Protein AF-A0A2T6ZTP1-F1 (afdb_monomer_lite)

Radius of gyration: 16.62 Å; chains: 1; bounding box: 36×30×42 Å

Sequence (113 aa):
KGSEGVQLVNGFVGMLDALNDLLNIYSVVFVEELLEGEEGTVTLVPDGQGNFMALPIVQRFDQVSGVMPWSGHVPVTKTSRVLSAREEDSWYRAARIECQKAAELFKLTSVTR

Structure (mmCIF, N/CA/C/O backbone):
data_AF-A0A2T6ZTP1-F1
#
_entry.id   AF-A0A2T6ZTP1-F1
#
loop_
_atom_site.group_PDB
_atom_site.id
_atom_site.type_symbol
_atom_site.label_atom_id
_atom_site.label_alt_id
_atom_site.label_comp_id
_atom_site.label_asym_id
_atom_site.label_entity_id
_atom_site.label_seq_id
_atom_site.pdbx_PDB_ins_code
_atom_site.Cartn_x
_atom_site.Cartn_y
_atom_site.Cartn_z
_atom_site.occupancy
_atom_site.B_iso_or_equiv
_atom_site.auth_seq_id
_atom_site.auth_comp_id
_atom_site.auth_asym_id
_atom_site.auth_atom_id
_atom_site.pdbx_PDB_model_num
ATOM 1 N N . LYS A 1 1 ? -5.626 -7.578 7.708 1.00 60.62 1 LYS A N 1
ATOM 2 C CA . LYS A 1 1 ? -4.510 -7.343 6.727 1.00 60.62 1 LYS A CA 1
ATOM 3 C C . LYS A 1 1 ? -5.015 -6.413 5.625 1.00 60.62 1 LYS A C 1
ATOM 5 O O . LYS A 1 1 ? -6.081 -6.683 5.084 1.00 60.62 1 LYS A O 1
ATOM 10 N N . GLY A 1 2 ? -4.266 -5.369 5.262 1.00 73.25 2 GLY A N 1
ATOM 11 C CA . GLY A 1 2 ? -4.787 -4.250 4.456 1.00 73.25 2 GLY A CA 1
ATOM 12 C C . GLY A 1 2 ? -5.432 -3.189 5.356 1.00 73.25 2 GLY A C 1
ATOM 13 O O . GLY A 1 2 ? -5.156 -3.194 6.549 1.00 73.25 2 GLY A O 1
ATOM 14 N N . SER A 1 3 ? -6.319 -2.342 4.827 1.00 75.12 3 SER A N 1
ATOM 15 C CA . SER A 1 3 ? -7.012 -1.267 5.571 1.00 75.12 3 SER A CA 1
ATOM 16 C C . SER A 1 3 ? -8.099 -1.737 6.558 1.00 75.12 3 SER A C 1
ATOM 18 O O . SER A 1 3 ? -8.974 -0.978 6.961 1.00 75.12 3 SER A O 1
ATOM 20 N N . GLU A 1 4 ? -8.065 -3.004 6.960 1.00 81.69 4 GLU A N 1
ATOM 21 C CA . GLU A 1 4 ? -8.968 -3.550 7.971 1.00 81.69 4 GLU A CA 1
ATOM 22 C C . GLU A 1 4 ? -8.616 -2.972 9.347 1.00 81.69 4 GLU A C 1
ATOM 24 O O . GLU A 1 4 ? -7.477 -3.100 9.791 1.00 81.69 4 GLU A O 1
ATOM 29 N N . GLY A 1 5 ? -9.583 -2.326 10.006 1.00 84.44 5 GLY A N 1
ATOM 30 C CA . GLY A 1 5 ? -9.356 -1.629 11.277 1.00 84.44 5 GLY A CA 1
ATOM 31 C C . GLY A 1 5 ? -8.627 -0.286 11.146 1.00 84.44 5 GLY A C 1
ATOM 32 O O . GLY A 1 5 ? -8.271 0.301 12.163 1.00 84.44 5 GLY A O 1
ATOM 33 N N . VAL A 1 6 ? -8.410 0.209 9.922 1.00 89.44 6 VAL A N 1
ATOM 34 C CA . VAL A 1 6 ? -7.839 1.540 9.674 1.00 89.44 6 VAL A CA 1
ATOM 35 C C . VAL A 1 6 ? -8.964 2.562 9.589 1.00 89.44 6 VAL A C 1
ATOM 37 O O . VAL A 1 6 ? -9.964 2.338 8.907 1.00 89.44 6 VAL A O 1
ATOM 40 N N . GLN A 1 7 ? -8.792 3.693 10.265 1.00 90.12 7 GLN A N 1
ATOM 41 C CA . GLN A 1 7 ? -9.765 4.777 10.280 1.00 90.12 7 GLN A CA 1
ATOM 42 C C . GLN A 1 7 ? -9.074 6.137 10.310 1.00 90.12 7 GLN A C 1
ATOM 44 O O . GLN A 1 7 ? -8.093 6.324 11.028 1.00 90.12 7 GLN A O 1
ATOM 49 N N . LEU A 1 8 ? -9.624 7.089 9.557 1.00 91.56 8 LEU A N 1
ATOM 50 C CA . LEU A 1 8 ? -9.282 8.497 9.696 1.00 91.56 8 LEU A CA 1
ATOM 51 C C . LEU A 1 8 ? -10.067 9.078 10.876 1.00 91.56 8 LEU A C 1
ATOM 53 O O . LEU A 1 8 ? -11.298 9.047 10.887 1.00 91.56 8 LEU A O 1
ATOM 57 N N . VAL A 1 9 ? -9.352 9.620 11.859 1.00 93.00 9 VAL A N 1
ATOM 58 C CA . VAL A 1 9 ? -9.935 10.230 13.058 1.00 93.00 9 VAL A CA 1
ATOM 59 C C . VAL A 1 9 ? -9.715 11.735 13.047 1.00 93.00 9 VAL A C 1
ATOM 61 O O . VAL A 1 9 ? -8.617 12.215 12.778 1.00 93.00 9 VAL A O 1
ATOM 64 N N . ASN A 1 10 ? -10.769 12.490 13.353 1.00 90.75 10 ASN A N 1
ATOM 65 C CA . ASN A 1 10 ? -10.711 13.946 13.399 1.00 90.75 10 ASN A CA 1
ATOM 66 C C . ASN A 1 10 ? -10.714 14.430 14.848 1.00 90.75 10 ASN A C 1
ATOM 68 O O . ASN A 1 10 ? -11.696 14.268 15.574 1.00 90.75 10 ASN A O 1
ATOM 72 N N . GLY A 1 11 ? -9.620 15.077 15.242 1.00 93.56 11 GLY A N 1
ATOM 73 C CA . GLY A 1 11 ? -9.474 15.687 16.558 1.00 93.56 11 GLY A CA 1
ATOM 74 C C . GLY A 1 11 ? -9.175 14.698 17.688 1.00 93.56 11 GLY A C 1
ATOM 75 O O . GLY A 1 11 ? -9.297 13.481 17.568 1.00 93.56 11 GLY A O 1
ATOM 76 N N . PHE A 1 12 ? -8.768 15.261 18.824 1.00 93.56 12 PHE A N 1
ATOM 77 C CA . PHE A 1 12 ? -8.253 14.498 19.961 1.00 93.56 12 PHE A CA 1
ATOM 78 C C . PHE A 1 12 ? -9.299 13.580 20.608 1.00 93.56 12 PHE A C 1
ATOM 80 O O . PHE A 1 12 ? -8.991 12.441 20.939 1.00 93.56 12 PHE A O 1
ATOM 87 N N . VAL A 1 13 ? -10.543 14.050 20.758 1.00 95.12 13 VAL A N 1
ATOM 88 C CA . VAL A 1 13 ? -11.620 13.257 21.378 1.00 95.12 13 VAL A CA 1
ATOM 89 C C . VAL A 1 13 ? -11.954 12.033 20.524 1.00 95.12 13 VAL A C 1
ATOM 91 O O . VAL A 1 13 ? -11.936 10.921 21.036 1.00 95.12 13 VAL A O 1
ATOM 94 N N . GLY A 1 14 ? -12.146 12.218 19.212 1.00 94.56 14 GLY A N 1
ATOM 95 C CA . GLY A 1 14 ? -12.425 11.106 18.300 1.00 94.56 14 GLY A CA 1
ATOM 96 C C . GLY A 1 14 ? -11.284 10.087 18.239 1.00 94.56 14 GLY A C 1
ATOM 97 O O . GLY A 1 14 ? -11.534 8.893 18.114 1.00 94.56 14 GLY A O 1
ATOM 98 N N . MET A 1 15 ? -10.034 10.537 18.393 1.00 94.69 15 MET A N 1
ATOM 99 C CA . MET A 1 15 ? -8.885 9.640 18.517 1.00 94.69 15 MET A CA 1
ATOM 100 C C . MET A 1 15 ? -8.946 8.786 19.795 1.00 94.69 15 MET A C 1
ATOM 102 O O . MET A 1 15 ? -8.634 7.602 19.732 1.00 94.69 15 MET A O 1
ATOM 106 N N . LEU A 1 16 ? -9.345 9.345 20.945 1.00 95.19 16 LEU A N 1
ATOM 107 C CA . LEU A 1 16 ? -9.466 8.574 22.191 1.00 95.19 16 LEU A CA 1
ATOM 108 C C . LEU A 1 16 ? -10.549 7.495 22.096 1.00 95.19 16 LEU A C 1
ATOM 110 O O . LEU A 1 16 ? -10.297 6.356 22.489 1.00 95.19 16 LEU A O 1
ATOM 114 N N . ASP A 1 17 ? -11.709 7.837 21.533 1.00 94.94 17 ASP A N 1
ATOM 115 C CA . ASP A 1 17 ? -12.804 6.885 21.318 1.00 94.94 17 ASP A CA 1
ATOM 116 C C . ASP A 1 17 ? -12.351 5.745 20.388 1.00 94.94 17 ASP A C 1
ATOM 118 O O . ASP A 1 17 ? -12.461 4.564 20.722 1.00 94.94 17 ASP A O 1
ATOM 122 N N . ALA A 1 18 ? -11.718 6.101 19.265 1.00 94.31 18 ALA A N 1
ATOM 123 C CA . ALA A 1 18 ? -11.146 5.161 18.307 1.00 94.31 18 ALA A CA 1
ATOM 124 C C . ALA A 1 18 ? -10.097 4.222 18.921 1.00 94.31 18 ALA A C 1
ATOM 126 O O . ALA A 1 18 ? -10.085 3.025 18.628 1.00 94.31 18 ALA A O 1
ATOM 127 N N . LEU A 1 19 ? -9.202 4.751 19.761 1.00 94.94 19 LEU A N 1
ATOM 128 C CA . LEU A 1 19 ? -8.182 3.957 20.441 1.00 94.94 19 LEU A CA 1
ATOM 129 C C . LEU A 1 19 ? -8.803 2.981 21.438 1.00 94.94 19 LEU A C 1
ATOM 131 O O . LEU A 1 19 ? -8.362 1.836 21.501 1.00 94.94 19 LEU A O 1
ATOM 135 N N . ASN A 1 20 ? -9.823 3.407 22.186 1.00 94.69 20 ASN A N 1
ATOM 136 C CA . ASN A 1 20 ? -10.526 2.536 23.122 1.00 94.69 20 ASN A CA 1
ATOM 137 C C . ASN A 1 20 ? -11.164 1.342 22.396 1.00 94.69 20 ASN A C 1
ATOM 139 O O . ASN A 1 20 ? -11.007 0.202 22.830 1.00 94.69 20 ASN A O 1
ATOM 143 N N . ASP A 1 21 ? -11.806 1.584 21.254 1.00 93.94 21 ASP A N 1
ATOM 144 C CA . ASP A 1 21 ? -12.420 0.526 20.451 1.00 93.94 21 ASP A CA 1
ATOM 145 C C . ASP A 1 21 ? -11.376 -0.409 19.825 1.00 93.94 21 A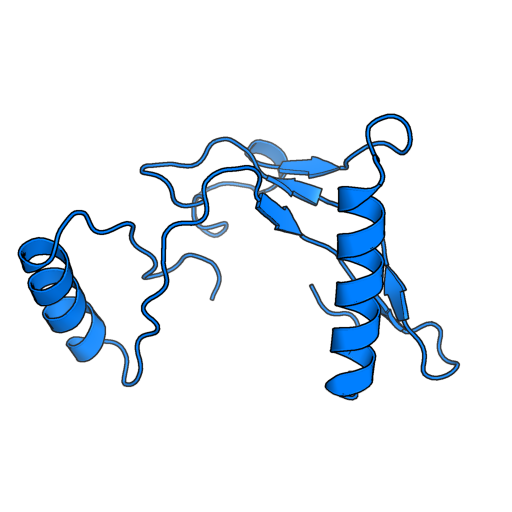SP A C 1
ATOM 147 O O . ASP A 1 21 ? -11.500 -1.634 19.912 1.00 93.94 21 ASP A O 1
ATOM 151 N N . LEU A 1 22 ? -10.314 0.145 19.228 1.00 94.00 22 LEU A N 1
ATOM 152 C CA . LEU A 1 22 ? -9.277 -0.647 18.565 1.00 94.00 22 LEU A CA 1
ATOM 153 C C . LEU A 1 22 ? -8.452 -1.477 19.550 1.00 94.00 22 LEU A C 1
ATOM 155 O O . LEU A 1 22 ? -8.134 -2.622 19.238 1.00 94.00 22 LEU A O 1
ATOM 159 N N . LEU A 1 23 ? -8.129 -0.951 20.734 1.00 94.62 23 LEU A N 1
ATOM 160 C CA . LEU A 1 23 ? -7.326 -1.669 21.732 1.00 94.62 23 LEU A CA 1
ATOM 161 C C . LEU A 1 23 ? -8.082 -2.826 22.403 1.00 94.62 23 LEU A C 1
ATOM 163 O O . LEU A 1 23 ? -7.452 -3.721 22.964 1.00 94.62 23 LEU A O 1
ATOM 167 N N . ASN A 1 24 ? -9.414 -2.866 22.292 1.00 94.50 24 ASN A N 1
ATOM 168 C CA . ASN A 1 24 ? -10.197 -4.045 22.676 1.00 94.50 24 ASN A CA 1
ATOM 169 C C . ASN A 1 24 ? -9.997 -5.227 21.710 1.00 94.50 24 ASN A C 1
ATOM 171 O O . ASN A 1 24 ? -10.268 -6.371 22.074 1.00 94.50 24 ASN A O 1
ATOM 175 N N . ILE A 1 25 ? -9.545 -4.960 20.481 1.00 93.25 25 ILE A N 1
ATOM 176 C CA . ILE A 1 25 ? -9.385 -5.953 19.409 1.00 93.25 25 ILE A CA 1
ATOM 177 C C . ILE A 1 25 ? -7.901 -6.243 19.149 1.00 93.25 25 ILE A C 1
ATOM 179 O O . ILE A 1 25 ? -7.513 -7.393 18.935 1.00 93.25 25 ILE A O 1
ATOM 183 N N . TYR A 1 26 ? -7.065 -5.206 19.171 1.00 92.44 26 TYR A N 1
ATOM 184 C CA . TYR A 1 26 ? -5.652 -5.250 18.814 1.00 92.44 26 TYR A CA 1
ATOM 185 C C . TYR A 1 26 ? -4.776 -4.889 20.012 1.00 92.44 26 TYR A C 1
ATOM 187 O O . TYR A 1 26 ? -5.036 -3.931 20.728 1.00 92.44 26 TYR A O 1
ATOM 195 N N . SER A 1 27 ? -3.672 -5.610 20.204 1.00 93.25 27 SER A N 1
ATOM 196 C CA . SER A 1 27 ? -2.736 -5.344 21.305 1.00 93.25 27 SER A CA 1
ATOM 197 C C . SER A 1 27 ? -1.839 -4.123 21.079 1.00 93.25 27 SER A C 1
ATOM 199 O O . SER A 1 27 ? -1.223 -3.627 22.018 1.00 93.25 27 SER A O 1
ATOM 201 N N . VAL A 1 28 ? -1.697 -3.687 19.827 1.00 93.38 28 VAL A N 1
ATOM 202 C CA . VAL A 1 28 ? -0.860 -2.557 19.416 1.00 93.38 28 VAL A CA 1
ATOM 203 C C . VAL A 1 28 ? -1.598 -1.802 18.320 1.00 93.38 28 VAL A C 1
ATOM 205 O O . VAL A 1 28 ? -2.095 -2.417 17.377 1.00 93.38 28 VAL A O 1
ATOM 208 N N . VAL A 1 29 ? -1.635 -0.477 18.436 1.00 93.38 29 VAL A N 1
ATOM 209 C CA . VAL A 1 29 ? -2.211 0.433 17.441 1.00 93.38 29 VAL A CA 1
ATOM 210 C C . VAL A 1 29 ? -1.151 1.465 17.068 1.00 93.38 29 VAL A C 1
ATOM 212 O O . VAL A 1 29 ? -0.462 1.989 17.943 1.00 93.38 29 VAL A O 1
ATOM 215 N N . PHE A 1 30 ? -1.019 1.743 15.772 1.00 93.75 30 PHE A N 1
ATOM 216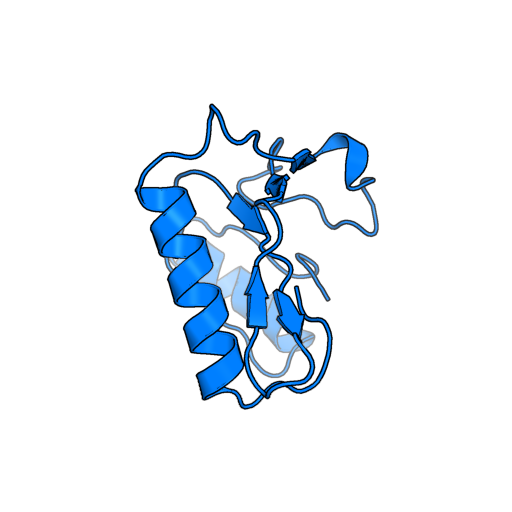 C CA . PHE A 1 30 ? -0.199 2.837 15.258 1.00 93.75 30 PHE A CA 1
ATOM 217 C C . PHE A 1 30 ? -1.085 4.055 15.004 1.00 93.75 30 PHE A C 1
ATOM 219 O O . PHE A 1 30 ? -2.177 3.920 14.456 1.00 93.75 30 PHE A O 1
ATOM 226 N N . VAL A 1 31 ? -0.607 5.229 15.411 1.00 93.75 31 VAL A N 1
ATOM 227 C CA . VAL A 1 31 ? -1.237 6.520 15.122 1.00 93.75 31 VAL A CA 1
ATOM 228 C C . VAL A 1 31 ? -0.231 7.341 14.335 1.00 93.75 31 VAL A C 1
ATOM 230 O O . VAL A 1 31 ? 0.911 7.497 14.768 1.00 93.75 31 VAL A O 1
ATOM 233 N N . GLU A 1 32 ? -0.658 7.851 13.190 1.00 92.94 32 GLU A N 1
ATOM 234 C CA . GLU A 1 32 ? 0.158 8.655 12.289 1.00 92.94 32 GLU A CA 1
ATOM 235 C C . GLU A 1 32 ? -0.614 9.891 11.825 1.00 92.94 32 GLU A C 1
ATOM 237 O O . GLU A 1 32 ? -1.844 9.946 11.907 1.00 92.94 32 GLU A O 1
ATOM 242 N N . GLU A 1 33 ? 0.123 10.908 11.385 1.00 92.19 33 GLU A N 1
ATOM 243 C CA . GLU A 1 33 ? -0.467 12.079 10.745 1.00 92.19 33 GLU A CA 1
ATOM 244 C C . GLU A 1 33 ? -1.077 11.681 9.395 1.00 92.19 33 GLU A C 1
ATOM 246 O O . GLU A 1 33 ? -0.505 10.872 8.662 1.00 92.19 33 GLU A O 1
ATOM 251 N N . LEU A 1 34 ? -2.233 12.261 9.053 1.00 90.00 34 LEU A N 1
ATOM 252 C CA . LEU A 1 34 ? -2.826 12.064 7.735 1.00 90.00 34 LEU A CA 1
ATOM 253 C C . LEU A 1 34 ? -1.910 12.678 6.671 1.00 90.00 34 LEU A C 1
ATOM 255 O O . LEU A 1 34 ? -1.735 13.893 6.617 1.00 90.00 34 LEU A O 1
ATOM 259 N N . LEU A 1 35 ? -1.384 11.835 5.788 1.00 88.62 35 LEU A N 1
ATOM 260 C CA . LEU A 1 35 ? -0.672 12.281 4.598 1.00 88.62 35 LEU A CA 1
ATOM 261 C C . LEU A 1 35 ? -1.673 12.480 3.460 1.00 88.62 35 LEU A C 1
ATOM 263 O O . LEU A 1 35 ? -2.178 11.519 2.880 1.00 88.62 35 LEU A O 1
ATOM 267 N N . GLU A 1 36 ? -1.967 13.740 3.147 1.00 84.25 36 GLU A N 1
ATOM 268 C CA . GLU A 1 36 ? -2.757 14.081 1.967 1.00 84.25 36 GLU A CA 1
ATOM 269 C C . GLU A 1 36 ? -1.971 13.776 0.686 1.00 84.25 36 GLU A C 1
ATOM 271 O O . GLU A 1 36 ? -0.761 13.999 0.607 1.00 84.25 36 GLU A O 1
ATOM 276 N N . GLY A 1 37 ? -2.666 13.296 -0.345 1.00 86.62 37 GLY A N 1
ATOM 277 C 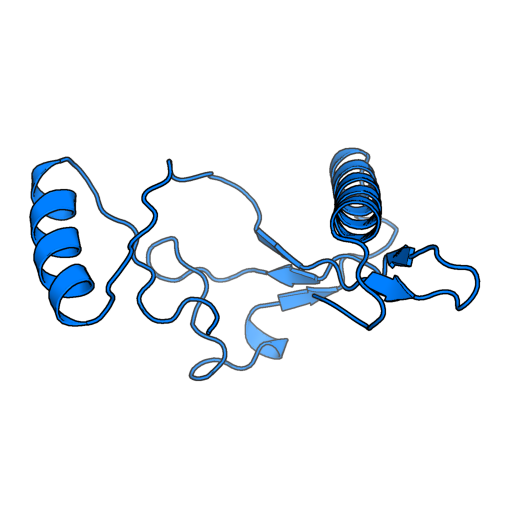CA . GLY A 1 37 ? -2.078 13.063 -1.658 1.00 86.62 37 GLY A CA 1
ATOM 278 C C . GLY A 1 37 ? -2.475 11.722 -2.251 1.00 86.62 37 GLY A C 1
ATOM 279 O O . GLY A 1 37 ? -3.603 11.255 -2.096 1.00 86.62 37 GLY A O 1
ATOM 280 N N . GLU A 1 38 ? -1.542 11.132 -2.988 1.00 88.00 38 GLU A N 1
ATOM 281 C CA . GLU A 1 38 ? -1.772 9.897 -3.721 1.00 88.00 38 GLU A CA 1
ATOM 282 C C . GLU A 1 38 ? -1.240 8.684 -2.966 1.00 88.00 38 GLU A C 1
ATOM 284 O O . GLU A 1 38 ? -0.138 8.698 -2.421 1.00 88.00 38 GLU A O 1
ATOM 289 N N . GLU A 1 39 ? -2.000 7.593 -3.010 1.00 90.19 39 GLU A N 1
ATOM 290 C CA . GLU A 1 39 ? -1.561 6.305 -2.489 1.00 90.19 39 GLU A CA 1
ATOM 291 C C . GLU A 1 39 ? -1.157 5.388 -3.647 1.00 90.19 39 GLU A C 1
ATOM 293 O O . GLU A 1 39 ? -1.870 5.260 -4.647 1.00 90.19 39 GLU A O 1
ATOM 298 N N . GLY A 1 40 ? -0.021 4.709 -3.508 1.00 91.31 40 GLY A N 1
ATOM 299 C CA . GLY A 1 40 ? 0.472 3.764 -4.502 1.00 91.31 40 GLY A CA 1
ATOM 300 C C . GLY A 1 40 ? 1.116 2.539 -3.868 1.00 91.31 40 GLY A C 1
ATOM 301 O O . GLY A 1 40 ? 1.635 2.591 -2.758 1.00 91.31 40 GLY A O 1
ATOM 302 N N . THR A 1 41 ? 1.097 1.421 -4.589 1.00 93.62 41 THR A N 1
ATOM 303 C CA . THR A 1 41 ? 1.774 0.180 -4.193 1.00 93.62 41 THR A CA 1
ATOM 304 C C . THR A 1 41 ? 2.894 -0.140 -5.179 1.00 93.62 41 THR A C 1
ATOM 306 O O . THR A 1 41 ? 2.676 -0.147 -6.393 1.00 93.62 41 THR A O 1
ATOM 309 N N . VAL A 1 42 ? 4.084 -0.449 -4.659 1.00 95.25 42 VAL A N 1
ATOM 310 C CA . VAL A 1 42 ? 5.232 -0.933 -5.438 1.00 95.25 42 VAL A CA 1
ATOM 311 C C . VAL A 1 42 ? 5.412 -2.417 -5.152 1.00 95.25 42 VAL A C 1
ATOM 313 O O . VAL A 1 42 ? 5.652 -2.809 -4.017 1.00 95.25 42 VAL A O 1
ATOM 316 N N . THR A 1 43 ? 5.333 -3.257 -6.183 1.00 95.75 43 THR A N 1
ATOM 317 C CA . THR A 1 43 ? 5.709 -4.672 -6.044 1.00 95.75 43 THR A CA 1
ATOM 318 C C . THR A 1 43 ? 7.199 -4.831 -6.305 1.00 95.75 43 THR A C 1
ATOM 320 O O . THR A 1 43 ? 7.700 -4.378 -7.335 1.00 95.75 43 THR A O 1
ATOM 323 N N . LEU A 1 44 ? 7.894 -5.499 -5.391 1.00 95.88 44 LEU A N 1
ATOM 324 C CA . LEU A 1 44 ? 9.318 -5.793 -5.486 1.00 95.88 44 LEU A CA 1
ATOM 325 C C . LEU A 1 44 ? 9.518 -7.283 -5.746 1.00 95.88 44 LEU A C 1
ATOM 327 O O . LEU A 1 44 ? 8.970 -8.132 -5.041 1.00 95.88 44 LEU A O 1
ATOM 331 N N . VAL A 1 45 ? 10.322 -7.596 -6.757 1.00 94.31 45 VAL A N 1
ATOM 332 C CA . VAL A 1 45 ? 10.629 -8.966 -7.173 1.00 94.31 45 VAL A CA 1
ATOM 333 C C . VAL A 1 45 ? 12.130 -9.203 -7.006 1.00 94.31 45 VAL A C 1
ATOM 335 O O . VAL A 1 45 ? 12.906 -8.417 -7.551 1.00 94.31 45 VAL A O 1
ATOM 338 N N . PRO A 1 46 ? 12.564 -10.251 -6.282 1.00 91.94 46 PRO A N 1
ATOM 339 C CA . PRO A 1 46 ? 13.976 -10.611 -6.223 1.00 91.94 46 PRO A CA 1
ATOM 340 C C . PRO A 1 46 ? 14.522 -10.908 -7.624 1.00 91.94 46 PRO A C 1
ATOM 342 O O . PRO A 1 46 ? 13.882 -11.623 -8.396 1.00 91.94 46 PRO A O 1
ATOM 345 N N . ASP A 1 47 ? 15.712 -10.406 -7.943 1.00 88.69 47 ASP A N 1
ATOM 346 C CA . ASP A 1 47 ? 16.384 -10.693 -9.221 1.00 88.69 47 ASP A CA 1
ATOM 347 C C . ASP A 1 47 ? 17.129 -12.045 -9.224 1.00 88.69 47 ASP A C 1
ATOM 349 O O . ASP A 1 47 ? 17.525 -12.559 -10.270 1.00 88.69 47 ASP A O 1
ATOM 353 N N . GLY A 1 48 ? 17.277 -12.663 -8.047 1.00 80.25 48 GLY A N 1
ATOM 354 C CA . GLY A 1 48 ? 18.039 -13.898 -7.846 1.00 80.25 48 GLY A CA 1
ATOM 355 C C . GLY A 1 48 ? 19.545 -13.678 -7.652 1.00 80.25 48 GLY A C 1
ATOM 356 O O . GLY A 1 48 ? 20.275 -14.647 -7.468 1.00 80.25 48 GLY A O 1
ATOM 357 N N . GLN A 1 49 ? 20.013 -12.428 -7.664 1.00 82.31 49 GLN A N 1
ATOM 358 C CA . GLN A 1 49 ? 21.385 -12.009 -7.353 1.00 82.31 49 GLN A CA 1
ATOM 359 C C . GLN A 1 49 ? 21.482 -11.306 -5.990 1.00 82.31 49 GLN A C 1
ATOM 361 O O . GLN A 1 49 ? 22.553 -10.838 -5.609 1.00 82.31 49 GLN A O 1
ATOM 366 N N . GLY A 1 50 ? 20.381 -11.274 -5.237 1.00 75.62 50 GLY A N 1
ATOM 367 C CA . GLY A 1 50 ? 20.306 -10.639 -3.924 1.00 75.62 50 GLY A CA 1
ATOM 368 C C . GLY A 1 50 ? 19.846 -9.183 -3.967 1.00 75.62 50 GLY A C 1
ATOM 369 O O . GLY A 1 50 ? 19.832 -8.554 -2.914 1.00 75.62 50 GLY A O 1
ATOM 370 N N . ASN A 1 51 ? 19.434 -8.674 -5.135 1.00 85.94 51 ASN A N 1
ATOM 371 C CA . ASN A 1 51 ? 18.802 -7.362 -5.255 1.00 85.94 51 ASN A CA 1
ATOM 372 C C . ASN A 1 51 ? 17.311 -7.503 -5.591 1.00 85.94 51 ASN A C 1
ATOM 374 O O . ASN A 1 51 ? 16.769 -8.600 -5.778 1.00 85.94 51 ASN A O 1
ATOM 378 N N . PHE A 1 52 ? 16.639 -6.357 -5.677 1.00 92.69 52 PHE A N 1
ATOM 379 C CA . PHE A 1 52 ? 15.220 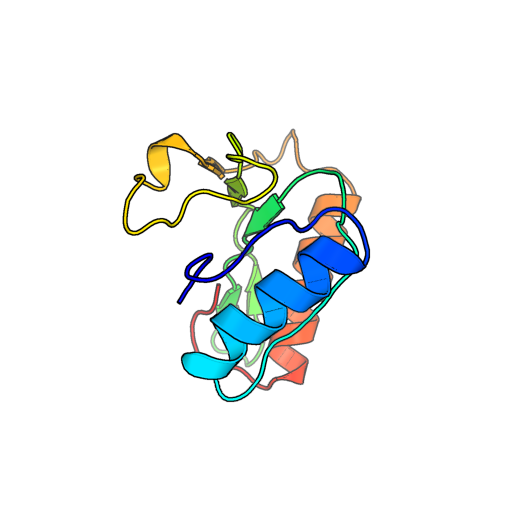-6.268 -5.995 1.00 92.69 52 PHE A CA 1
ATOM 380 C C . PHE A 1 52 ? 14.968 -5.438 -7.245 1.00 92.69 52 PHE A C 1
ATOM 382 O O . PHE A 1 52 ? 15.503 -4.346 -7.410 1.00 92.69 52 PHE A O 1
ATOM 389 N N . MET A 1 53 ? 14.056 -5.908 -8.091 1.00 92.69 53 MET A N 1
ATOM 390 C CA . MET A 1 53 ? 13.465 -5.133 -9.176 1.00 92.69 53 MET A CA 1
ATOM 391 C C . MET A 1 53 ? 12.110 -4.588 -8.733 1.00 92.69 53 MET A C 1
ATOM 393 O O . MET A 1 53 ? 11.226 -5.352 -8.344 1.00 92.69 53 MET A O 1
ATOM 397 N N . ALA A 1 54 ? 11.920 -3.273 -8.826 1.00 93.75 54 ALA A N 1
ATOM 398 C CA . ALA A 1 54 ? 10.604 -2.670 -8.658 1.00 93.75 54 ALA A CA 1
ATOM 399 C C . ALA A 1 54 ? 9.772 -2.807 -9.936 1.00 93.75 54 ALA A C 1
ATOM 401 O O . ALA A 1 54 ? 10.217 -2.407 -11.012 1.00 93.75 54 ALA A O 1
ATOM 402 N N . LEU A 1 55 ? 8.544 -3.305 -9.821 1.00 94.00 55 LEU A N 1
ATOM 403 C CA . LEU A 1 55 ? 7.537 -3.212 -10.878 1.00 94.00 55 LEU A CA 1
ATOM 404 C C . LEU A 1 55 ? 6.952 -1.785 -10.939 1.00 94.00 55 LEU A C 1
ATOM 406 O O . LEU A 1 55 ? 7.177 -0.995 -10.015 1.00 94.00 55 LEU A O 1
ATOM 410 N N . PRO A 1 56 ? 6.228 -1.423 -12.017 1.00 93.94 56 PRO A N 1
ATOM 411 C CA . PRO A 1 56 ? 5.533 -0.140 -12.090 1.00 93.94 56 PRO A CA 1
ATOM 412 C C . PRO A 1 56 ? 4.591 0.077 -10.899 1.00 93.94 56 PRO A C 1
ATOM 414 O O . PRO A 1 56 ? 3.992 -0.876 -10.395 1.00 93.94 56 PRO A O 1
ATOM 417 N N . ILE A 1 57 ? 4.448 1.334 -10.470 1.00 95.56 57 ILE A N 1
ATOM 418 C CA . ILE A 1 57 ? 3.547 1.699 -9.372 1.00 95.56 57 ILE A CA 1
ATOM 419 C C . ILE A 1 57 ? 2.107 1.377 -9.761 1.00 95.56 57 ILE A C 1
ATOM 421 O O . ILE A 1 57 ? 1.644 1.719 -10.849 1.00 95.56 57 ILE A O 1
ATOM 425 N N . VAL A 1 58 ? 1.382 0.758 -8.837 1.00 94.44 58 VAL A N 1
ATOM 426 C CA . VAL A 1 58 ? -0.073 0.658 -8.895 1.00 94.44 58 VAL A CA 1
ATOM 427 C C . VAL A 1 58 ? -0.642 1.819 -8.091 1.00 94.44 58 VAL A C 1
ATOM 429 O O . VAL A 1 58 ? -0.627 1.781 -6.863 1.00 94.44 58 VAL A O 1
ATOM 432 N N . GLN A 1 59 ? -1.108 2.860 -8.781 1.00 93.56 59 GLN A N 1
ATOM 433 C CA . GLN A 1 59 ? -1.771 4.006 -8.162 1.00 93.56 59 GLN A CA 1
ATOM 434 C C . GLN A 1 59 ? -3.173 3.588 -7.718 1.00 93.56 59 GLN A C 1
ATOM 436 O O . GLN A 1 59 ? -3.913 2.951 -8.478 1.00 93.56 59 GLN A O 1
ATOM 441 N N . ARG A 1 60 ? -3.543 3.954 -6.495 1.00 90.31 60 ARG A N 1
ATOM 442 C CA . ARG A 1 60 ? -4.850 3.685 -5.903 1.00 90.31 60 ARG A CA 1
ATOM 443 C C . ARG A 1 60 ? -5.683 4.969 -5.894 1.00 90.31 60 ARG A C 1
ATOM 445 O O . ARG A 1 60 ? -5.156 6.056 -5.686 1.00 90.31 60 ARG A O 1
ATOM 452 N N . PHE A 1 61 ? -6.981 4.839 -6.139 1.00 89.62 61 PHE A N 1
ATOM 453 C CA . PHE A 1 61 ? -7.940 5.945 -6.206 1.00 89.62 61 PHE A CA 1
ATOM 454 C C . PHE A 1 61 ? -9.276 5.536 -5.565 1.00 89.62 61 PHE A C 1
ATOM 456 O O . PHE A 1 61 ? -9.451 4.377 -5.189 1.00 89.62 61 PHE A O 1
ATOM 463 N N . ASP A 1 62 ? -10.203 6.490 -5.435 1.00 85.94 62 ASP A N 1
ATOM 464 C CA . ASP A 1 62 ? -11.512 6.320 -4.784 1.00 85.94 62 ASP A CA 1
ATOM 465 C C . ASP A 1 62 ? -11.422 5.912 -3.300 1.00 85.94 62 ASP A C 1
ATOM 467 O O . ASP A 1 62 ? -12.018 4.927 -2.855 1.00 85.94 62 ASP A O 1
ATOM 471 N N . GLN A 1 63 ? -10.679 6.696 -2.509 1.00 83.19 63 GLN A N 1
ATOM 472 C CA . GLN A 1 63 ? -10.704 6.583 -1.047 1.00 83.19 63 GLN A CA 1
ATOM 473 C C . GLN A 1 63 ? -12.113 6.846 -0.504 1.00 83.19 63 GLN A C 1
ATOM 475 O O . GLN A 1 63 ? -12.814 7.753 -0.954 1.00 83.19 63 GLN A O 1
ATOM 480 N N . VAL A 1 64 ? -12.508 6.091 0.520 1.00 82.06 64 VAL A N 1
ATOM 481 C CA . VAL A 1 64 ? -13.762 6.294 1.249 1.00 82.06 64 VAL A CA 1
ATOM 482 C C . VAL A 1 64 ? -13.409 6.804 2.637 1.00 82.06 64 VAL A C 1
ATOM 484 O O . VAL A 1 64 ? -12.692 6.142 3.384 1.00 82.06 64 VAL A O 1
ATOM 487 N N . SER A 1 65 ? -13.887 8.005 2.971 1.00 84.00 65 SER A N 1
ATOM 488 C CA . SER A 1 65 ? -13.572 8.679 4.239 1.00 84.00 65 SER A CA 1
ATOM 489 C C . SER A 1 65 ? -12.062 8.840 4.491 1.00 84.00 65 SER A C 1
ATOM 491 O O . SER A 1 65 ? -11.601 8.684 5.616 1.00 84.00 65 SER A O 1
ATOM 493 N N . GLY A 1 66 ? -11.287 9.118 3.435 1.00 82.88 66 GLY A N 1
ATOM 494 C CA . GLY A 1 66 ? -9.832 9.310 3.516 1.00 82.88 66 GLY A CA 1
ATOM 495 C C . GLY A 1 66 ? -9.015 8.024 3.676 1.00 82.88 66 GLY A C 1
ATOM 496 O O . GLY A 1 66 ? -7.806 8.092 3.860 1.00 82.88 66 GLY A O 1
ATOM 497 N N . VAL A 1 67 ? -9.649 6.849 3.601 1.00 84.94 67 VAL A N 1
ATOM 498 C CA . VAL A 1 67 ? -8.976 5.547 3.688 1.00 84.94 67 VAL A CA 1
ATOM 499 C C . VAL A 1 67 ? -9.280 4.733 2.438 1.00 84.94 67 VAL A C 1
ATOM 501 O O . VAL A 1 67 ? -10.406 4.725 1.932 1.00 84.94 67 VAL A O 1
ATOM 504 N N . MET A 1 68 ? -8.288 4.009 1.921 1.00 84.81 68 MET A N 1
ATOM 505 C CA . MET A 1 68 ? -8.541 3.107 0.804 1.00 84.81 68 MET A CA 1
ATOM 506 C C . MET A 1 68 ? -9.492 1.974 1.206 1.00 84.81 68 MET A C 1
ATOM 508 O O . MET A 1 68 ? -9.238 1.291 2.209 1.00 84.81 68 MET A O 1
ATOM 512 N N . PRO A 1 69 ? -10.538 1.697 0.402 1.00 81.31 69 PRO A N 1
ATOM 513 C CA . PRO A 1 69 ? -11.448 0.598 0.669 1.00 81.31 69 PRO A CA 1
ATOM 514 C C . PRO A 1 69 ? -10.693 -0.711 0.858 1.00 81.31 69 PRO A C 1
ATOM 516 O O . PRO A 1 69 ? -9.754 -1.037 0.118 1.00 81.31 69 PRO A O 1
ATOM 519 N N . TRP A 1 70 ? -11.113 -1.478 1.860 1.00 80.38 70 TRP A N 1
ATOM 520 C CA . TRP A 1 70 ? -10.510 -2.775 2.102 1.00 80.38 70 TRP A CA 1
ATOM 521 C C . TRP A 1 70 ? -10.750 -3.694 0.907 1.00 80.38 70 TRP A C 1
ATOM 523 O O . TRP A 1 70 ? -11.884 -3.903 0.468 1.00 80.38 70 TRP A O 1
ATOM 533 N N . SER A 1 71 ? -9.668 -4.276 0.391 1.00 76.94 71 SER A N 1
ATOM 534 C CA . SER A 1 71 ? -9.699 -5.082 -0.833 1.00 76.94 71 SER A CA 1
ATOM 535 C C . SER A 1 71 ? -10.474 -6.397 -0.694 1.00 76.94 71 SER A C 1
ATOM 537 O O . SER A 1 71 ? -10.711 -7.063 -1.696 1.00 76.94 71 SER A O 1
ATOM 539 N N . GLY A 1 72 ? -10.879 -6.777 0.524 1.00 77.00 72 GLY A N 1
ATOM 540 C CA . GLY A 1 72 ? -11.832 -7.868 0.742 1.00 77.00 72 GLY A CA 1
ATOM 541 C C . GLY A 1 72 ? -13.286 -7.498 0.408 1.00 77.00 72 GLY A C 1
ATOM 542 O O . GLY A 1 72 ? -14.078 -8.393 0.137 1.00 77.00 72 GLY A O 1
ATOM 543 N N . HIS A 1 73 ? -13.631 -6.203 0.365 1.00 79.75 73 HIS A N 1
ATOM 544 C CA . HIS A 1 73 ? -14.965 -5.713 -0.013 1.00 79.75 73 HIS A CA 1
ATOM 545 C C . HIS A 1 73 ? -15.013 -5.141 -1.435 1.00 79.75 73 HIS A C 1
ATOM 547 O O . HIS A 1 73 ? -16.009 -5.320 -2.136 1.00 79.75 73 HIS A O 1
ATOM 553 N N . VAL A 1 74 ? -13.951 -4.454 -1.874 1.00 82.88 74 VAL A N 1
ATOM 554 C CA . VAL A 1 74 ? -13.905 -3.793 -3.187 1.00 82.88 74 VAL A CA 1
ATOM 555 C C . VAL A 1 74 ? -12.780 -4.382 -4.047 1.00 82.88 74 VAL A C 1
ATOM 557 O O . VAL A 1 74 ? -11.627 -4.394 -3.610 1.00 82.88 74 VAL A O 1
ATOM 560 N N . PRO A 1 75 ? -13.071 -4.859 -5.276 1.00 84.38 75 PRO A N 1
ATOM 561 C CA . PRO A 1 75 ? -12.044 -5.375 -6.175 1.00 84.38 75 PRO A CA 1
ATOM 562 C C . PRO A 1 75 ? -10.985 -4.322 -6.507 1.00 84.38 75 PRO A C 1
ATOM 564 O O . PRO A 1 75 ? -11.321 -3.224 -6.946 1.00 84.38 75 PRO A O 1
ATOM 567 N N . VAL A 1 76 ? -9.707 -4.696 -6.406 1.00 83.75 76 VAL A N 1
ATOM 568 C CA . VAL A 1 76 ? -8.559 -3.811 -6.694 1.00 83.75 76 VAL A CA 1
ATOM 569 C C . VAL A 1 76 ? -8.631 -3.207 -8.099 1.00 83.75 76 VAL A C 1
ATOM 571 O O . VAL A 1 76 ? -8.296 -2.046 -8.291 1.00 83.75 76 VAL A O 1
ATOM 574 N N . THR A 1 77 ? -9.143 -3.952 -9.082 1.00 86.44 77 THR A N 1
ATOM 575 C CA . THR A 1 77 ? -9.300 -3.470 -10.465 1.00 86.44 77 THR A CA 1
ATOM 576 C C . THR A 1 77 ? -10.291 -2.312 -10.609 1.00 86.44 77 THR A C 1
ATOM 578 O O . THR A 1 77 ? -10.348 -1.709 -11.674 1.00 86.44 77 THR A O 1
ATOM 581 N N . LYS A 1 78 ? -11.105 -2.028 -9.583 1.00 89.75 78 LYS A N 1
ATOM 582 C CA . LYS A 1 78 ? -12.047 -0.901 -9.572 1.00 89.75 78 LYS A CA 1
ATOM 583 C C . LYS A 1 78 ? -11.490 0.348 -8.894 1.00 89.75 78 LYS A C 1
ATOM 585 O O . LYS A 1 78 ? -12.030 1.414 -9.130 1.00 89.75 78 LYS A O 1
ATOM 590 N N . THR A 1 79 ? -10.453 0.215 -8.072 1.00 89.19 79 THR A N 1
ATOM 591 C CA . THR A 1 79 ? -9.921 1.297 -7.221 1.00 89.19 79 THR A CA 1
ATOM 592 C C . THR A 1 79 ? -8.426 1.504 -7.434 1.00 89.19 79 THR A C 1
ATOM 594 O O . THR A 1 79 ? -7.721 2.034 -6.573 1.00 89.19 79 THR A O 1
ATOM 597 N N . SER A 1 80 ? -7.867 0.943 -8.506 1.00 92.56 80 SER A N 1
ATOM 598 C CA . SER A 1 80 ? -6.437 1.005 -8.778 1.00 92.56 80 SER A CA 1
ATOM 599 C C . SER A 1 80 ? -6.135 0.860 -10.262 1.00 92.56 80 SER A C 1
ATOM 601 O O . SER A 1 80 ? -6.852 0.186 -11.002 1.00 92.56 80 SER A O 1
ATOM 603 N N . ARG A 1 81 ? -5.038 1.482 -10.689 1.00 94.88 81 ARG A N 1
ATOM 604 C CA . ARG A 1 81 ? -4.519 1.421 -12.056 1.00 94.88 81 ARG A CA 1
ATOM 605 C C . ARG A 1 81 ? -3.000 1.363 -12.033 1.00 94.88 81 ARG A C 1
ATOM 607 O O . ARG A 1 81 ? -2.362 1.884 -11.124 1.00 94.88 81 ARG A O 1
ATOM 614 N N . VAL A 1 82 ? -2.415 0.753 -13.055 1.00 95.50 82 VAL A N 1
ATOM 615 C CA . VAL A 1 82 ? -0.964 0.807 -13.249 1.00 95.50 82 VAL A CA 1
ATOM 616 C C . VAL A 1 82 ? -0.597 2.196 -13.762 1.00 95.50 82 VAL A C 1
ATOM 618 O O . VAL A 1 82 ? -1.184 2.664 -14.739 1.00 95.50 82 VAL A O 1
ATOM 621 N N . LEU A 1 83 ? 0.364 2.843 -13.107 1.00 94.38 83 LEU A N 1
ATOM 622 C CA . LEU A 1 83 ? 0.926 4.110 -13.553 1.00 94.38 83 LEU A CA 1
ATOM 623 C C . LEU A 1 83 ? 1.775 3.865 -14.805 1.00 94.38 83 LEU A C 1
ATOM 625 O O . LEU A 1 83 ? 2.656 2.999 -14.812 1.00 94.38 83 LEU A O 1
ATOM 629 N N . SER A 1 84 ? 1.502 4.595 -15.886 1.00 93.25 84 SER A N 1
ATOM 630 C CA . SER A 1 84 ? 2.273 4.437 -17.119 1.00 93.25 84 SER A CA 1
ATOM 631 C C . SER A 1 84 ? 3.636 5.127 -17.024 1.00 93.25 84 SER A C 1
ATOM 633 O O . SER A 1 84 ? 3.809 6.111 -16.310 1.00 93.25 84 SER A O 1
ATOM 635 N N . ALA A 1 85 ? 4.602 4.685 -17.835 1.00 88.31 85 ALA A N 1
ATOM 636 C CA . ALA A 1 85 ? 5.932 5.302 -17.892 1.00 88.31 85 ALA A CA 1
ATOM 637 C C . ALA A 1 85 ? 5.914 6.795 -18.287 1.00 88.31 85 ALA A C 1
ATOM 639 O O . ALA A 1 85 ? 6.883 7.508 -18.045 1.00 88.31 85 ALA A O 1
ATOM 640 N N . ARG A 1 86 ? 4.831 7.275 -18.920 1.00 90.88 86 ARG A N 1
ATOM 641 C CA . ARG A 1 86 ? 4.658 8.696 -19.270 1.00 90.88 86 ARG A CA 1
ATOM 642 C C . ARG A 1 86 ? 4.201 9.544 -18.085 1.00 90.88 86 ARG A C 1
ATOM 644 O O . ARG A 1 86 ? 4.476 10.736 -18.071 1.00 90.88 86 ARG A O 1
ATOM 651 N N . GLU A 1 87 ? 3.494 8.935 -17.141 1.00 91.00 87 GLU A N 1
ATOM 652 C CA . GLU A 1 87 ? 3.006 9.578 -15.917 1.00 91.00 87 GLU A CA 1
ATOM 653 C C . GLU A 1 87 ? 4.039 9.498 -14.783 1.00 91.00 87 GLU A C 1
ATOM 655 O O . GLU A 1 87 ? 3.945 10.232 -13.807 1.00 91.00 87 GLU A O 1
ATOM 660 N N . GLU A 1 88 ? 5.043 8.628 -14.916 1.00 90.06 88 GLU A N 1
ATOM 661 C CA . GLU A 1 88 ? 6.095 8.429 -13.922 1.00 90.06 88 GLU A CA 1
ATOM 662 C C . GLU A 1 88 ? 7.110 9.592 -13.905 1.00 90.06 88 GLU A C 1
ATOM 664 O O . GLU A 1 88 ? 8.127 9.601 -14.616 1.00 90.06 88 GLU A O 1
ATOM 669 N N . ASP A 1 89 ? 6.820 10.576 -13.058 1.00 93.19 89 ASP A N 1
ATOM 670 C CA . ASP A 1 89 ? 7.689 11.685 -12.673 1.00 93.19 89 ASP A CA 1
ATOM 671 C C . ASP A 1 89 ? 8.877 11.280 -11.766 1.00 93.19 89 ASP A C 1
ATOM 673 O O . ASP A 1 89 ? 9.158 10.102 -11.518 1.00 93.19 89 ASP A O 1
ATOM 677 N N . SER A 1 90 ? 9.635 12.274 -11.290 1.00 94.94 90 SER A N 1
ATOM 678 C CA . SER A 1 90 ? 10.792 12.051 -10.417 1.00 94.94 90 SER A CA 1
ATOM 679 C C . SER A 1 90 ? 10.434 11.507 -9.032 1.00 94.94 90 SER A C 1
ATOM 681 O O . SER A 1 90 ? 11.234 10.761 -8.468 1.00 94.94 90 SER A O 1
ATOM 683 N N . TRP A 1 91 ? 9.269 11.857 -8.484 1.00 93.44 91 TRP A N 1
ATOM 684 C CA . TRP A 1 91 ? 8.835 11.419 -7.157 1.00 93.44 91 TRP A CA 1
ATOM 685 C C . TRP A 1 91 ? 8.447 9.947 -7.162 1.00 93.44 91 TRP A C 1
ATOM 687 O O . TRP A 1 91 ? 8.895 9.197 -6.297 1.00 93.44 91 TRP A O 1
ATOM 697 N N . TYR A 1 92 ? 7.720 9.499 -8.184 1.00 94.25 92 TYR A N 1
ATOM 698 C CA . TYR A 1 92 ? 7.402 8.081 -8.350 1.00 94.25 92 TYR A CA 1
ATOM 699 C C . TYR A 1 92 ? 8.663 7.220 -8.507 1.00 94.25 92 TYR A C 1
ATOM 701 O O . TYR A 1 92 ? 8.779 6.154 -7.896 1.00 94.25 92 TYR A O 1
ATOM 709 N N . ARG A 1 93 ? 9.655 7.699 -9.270 1.00 93.69 93 ARG A N 1
ATOM 710 C CA . ARG A 1 93 ? 10.943 6.997 -9.414 1.00 93.69 93 ARG A CA 1
ATOM 711 C C . ARG A 1 93 ? 11.698 6.930 -8.093 1.00 93.69 93 ARG A C 1
ATOM 713 O O . ARG A 1 93 ? 12.223 5.872 -7.756 1.00 93.69 93 ARG A O 1
ATOM 720 N N . ALA A 1 94 ? 11.733 8.035 -7.347 1.00 95.19 94 ALA A N 1
ATOM 721 C CA . ALA A 1 94 ? 12.349 8.071 -6.026 1.00 95.19 94 ALA A CA 1
ATOM 722 C C . ALA A 1 94 ? 11.668 7.077 -5.074 1.00 95.19 94 ALA A C 1
ATOM 724 O O . ALA A 1 94 ? 12.357 6.272 -4.456 1.00 95.19 94 ALA A O 1
ATOM 725 N N . ALA A 1 95 ? 10.332 7.046 -5.035 1.00 93.94 95 ALA A N 1
ATOM 726 C CA . ALA A 1 95 ? 9.578 6.102 -4.213 1.00 93.94 95 ALA A CA 1
ATOM 727 C C . ALA A 1 95 ? 9.936 4.640 -4.529 1.00 93.94 95 ALA A C 1
ATOM 729 O O . ALA A 1 95 ? 10.208 3.861 -3.618 1.00 93.94 95 ALA A O 1
ATOM 730 N N . ARG A 1 96 ? 10.030 4.264 -5.813 1.00 94.62 96 ARG A N 1
ATOM 731 C CA . ARG A 1 96 ? 10.447 2.905 -6.214 1.00 94.62 96 ARG A CA 1
ATOM 732 C C . ARG A 1 96 ? 11.855 2.554 -5.734 1.00 94.62 96 ARG A C 1
ATOM 734 O O . ARG A 1 96 ? 12.059 1.442 -5.249 1.00 94.62 96 ARG A O 1
ATOM 741 N N . ILE A 1 97 ? 12.798 3.489 -5.853 1.00 94.69 97 ILE A N 1
ATOM 742 C CA . ILE A 1 97 ? 14.183 3.305 -5.397 1.00 94.69 97 ILE A CA 1
ATOM 743 C C . ILE A 1 97 ? 14.228 3.121 -3.876 1.00 94.69 97 ILE A C 1
ATOM 745 O O . ILE A 1 97 ? 14.899 2.214 -3.386 1.00 94.69 97 ILE A O 1
ATOM 749 N N . GLU A 1 98 ? 13.499 3.941 -3.118 1.00 95.94 98 GLU A N 1
ATOM 750 C CA . GLU A 1 98 ? 13.447 3.814 -1.659 1.00 95.94 98 GLU A CA 1
ATOM 751 C C . GLU A 1 98 ? 12.771 2.507 -1.219 1.00 95.94 98 GLU A C 1
ATOM 753 O O . GLU A 1 98 ? 13.252 1.850 -0.296 1.00 95.94 98 GLU A O 1
ATOM 758 N N . CYS A 1 99 ? 11.734 2.044 -1.928 1.00 95.62 99 CYS A N 1
ATOM 759 C CA . CYS A 1 99 ? 11.151 0.723 -1.689 1.00 95.62 99 CYS A CA 1
ATOM 760 C C . CYS A 1 99 ? 12.172 -0.409 -1.907 1.00 95.62 99 CYS A C 1
ATOM 762 O O . CYS A 1 99 ? 12.244 -1.326 -1.088 1.00 95.62 99 CYS A O 1
ATOM 764 N N . GLN A 1 100 ? 12.986 -0.353 -2.969 1.00 94.06 100 GLN A N 1
ATOM 765 C CA . GLN A 1 100 ? 14.044 -1.347 -3.209 1.00 94.06 100 GLN A CA 1
ATOM 766 C C . GLN A 1 100 ? 15.060 -1.370 -2.061 1.00 94.06 100 GLN A C 1
ATOM 768 O O . GLN A 1 100 ? 15.318 -2.433 -1.497 1.00 94.06 100 GLN A O 1
ATOM 773 N N . LYS A 1 101 ? 15.559 -0.196 -1.651 1.00 93.44 101 LYS A N 1
ATOM 774 C CA . LYS A 1 101 ? 16.479 -0.069 -0.508 1.00 93.44 101 LYS A CA 1
ATOM 775 C C . LYS A 1 101 ? 15.869 -0.607 0.784 1.00 93.44 101 LYS A C 1
ATOM 777 O O . LYS A 1 101 ? 16.562 -1.254 1.565 1.00 93.44 101 LYS A O 1
ATOM 782 N N . ALA A 1 102 ? 14.578 -0.368 1.016 1.00 94.38 102 ALA A N 1
ATOM 783 C CA . ALA A 1 102 ? 13.882 -0.912 2.176 1.00 94.38 102 ALA A CA 1
ATOM 784 C C . ALA A 1 102 ? 13.868 -2.450 2.148 1.00 94.38 102 ALA A C 1
ATOM 786 O O . ALA A 1 102 ? 14.185 -3.079 3.155 1.00 94.38 102 ALA A O 1
ATOM 787 N N . ALA A 1 103 ? 13.573 -3.074 1.002 1.00 92.94 103 ALA A N 1
ATOM 788 C CA . ALA A 1 103 ? 13.602 -4.533 0.880 1.00 92.94 103 ALA A CA 1
ATOM 789 C C . ALA A 1 103 ? 14.998 -5.128 1.117 1.00 92.94 103 ALA A C 1
ATOM 791 O O . ALA A 1 103 ? 15.117 -6.164 1.776 1.00 92.94 103 ALA A O 1
ATOM 792 N N . GLU A 1 104 ? 16.046 -4.455 0.640 1.00 90.12 104 GLU A N 1
ATOM 793 C CA . GLU A 1 104 ? 17.440 -4.821 0.91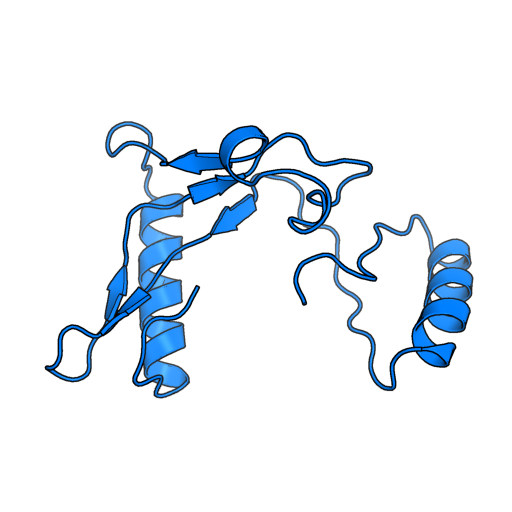0 1.00 90.12 104 GLU A CA 1
ATOM 794 C C . GLU A 1 104 ? 17.778 -4.693 2.404 1.00 90.12 104 GLU A C 1
ATOM 796 O O . GLU A 1 104 ? 18.331 -5.622 2.999 1.00 90.12 104 GLU A O 1
ATOM 801 N N . LEU A 1 105 ? 17.379 -3.586 3.041 1.00 92.56 105 LEU A N 1
ATOM 802 C CA . LEU A 1 105 ? 17.585 -3.340 4.471 1.00 92.56 105 LEU A CA 1
ATOM 803 C C . LEU A 1 105 ? 16.902 -4.406 5.340 1.00 92.56 105 LEU A C 1
ATOM 805 O O . LEU A 1 105 ? 17.498 -4.906 6.296 1.00 92.56 105 LEU A O 1
ATOM 809 N N . PHE A 1 106 ? 15.674 -4.791 4.983 1.00 91.44 106 PHE A N 1
ATOM 810 C CA . PHE A 1 106 ? 14.925 -5.854 5.654 1.00 91.44 106 PHE A CA 1
ATOM 811 C C . PHE A 1 106 ? 15.365 -7.267 5.249 1.00 91.44 106 PHE A C 1
ATOM 813 O O . PHE A 1 106 ? 14.845 -8.239 5.799 1.00 91.44 106 PHE A O 1
ATOM 820 N N . LYS A 1 107 ? 16.336 -7.400 4.330 1.00 90.00 107 LYS A N 1
ATOM 821 C CA . LYS A 1 107 ? 16.856 -8.680 3.822 1.00 90.00 107 LYS A CA 1
ATOM 822 C C . LYS A 1 107 ? 15.740 -9.607 3.354 1.00 90.00 107 LYS A C 1
ATOM 824 O O . LYS A 1 107 ? 15.732 -10.803 3.658 1.00 90.00 107 LYS A O 1
ATOM 829 N N . LEU A 1 108 ? 14.766 -9.039 2.651 1.00 90.50 108 LEU A N 1
ATOM 830 C CA . LEU A 1 108 ? 13.680 -9.824 2.091 1.00 90.50 108 LEU A CA 1
ATOM 831 C C . LEU A 1 108 ? 14.252 -10.807 1.059 1.00 90.50 108 LEU A C 1
ATOM 833 O O . LEU A 1 108 ? 15.279 -10.558 0.433 1.00 90.50 108 LEU A O 1
ATOM 837 N N . THR A 1 109 ? 13.588 -11.945 0.882 1.00 88.81 109 THR A N 1
ATOM 838 C CA . THR A 1 109 ? 14.061 -13.025 -0.008 1.00 88.81 109 THR A CA 1
ATOM 839 C C . THR A 1 109 ? 13.005 -13.482 -1.008 1.00 88.81 109 THR A C 1
ATOM 841 O O . THR A 1 109 ? 13.236 -14.398 -1.793 1.00 88.81 109 THR A O 1
ATOM 844 N N . SER A 1 110 ? 11.828 -12.862 -0.982 1.00 88.94 110 SER A N 1
ATOM 845 C CA . SER A 1 110 ? 10.686 -13.241 -1.808 1.00 88.94 110 SER A CA 1
ATOM 846 C C . SER A 1 110 ? 9.948 -12.006 -2.305 1.00 88.94 110 SER A C 1
ATOM 848 O O . SER A 1 110 ? 10.228 -10.886 -1.874 1.00 88.94 110 SER A O 1
ATOM 850 N N . VAL A 1 111 ? 9.021 -12.222 -3.239 1.00 88.69 111 VAL A N 1
ATOM 851 C CA . V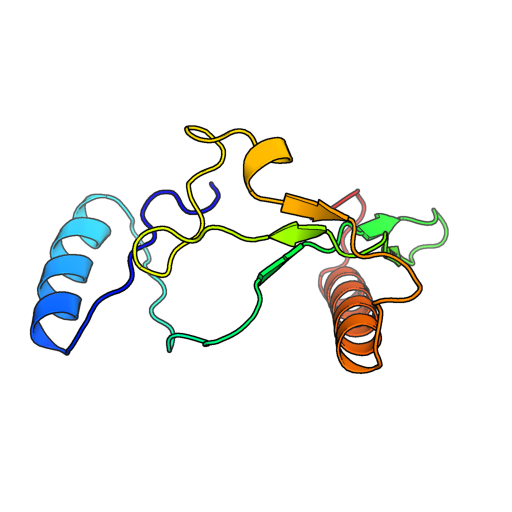AL A 1 111 ? 8.160 -11.158 -3.756 1.00 88.69 111 VAL A CA 1
ATOM 852 C C . VAL A 1 111 ? 7.411 -10.507 -2.600 1.00 88.69 111 VAL A C 1
ATOM 854 O O . VAL A 1 111 ? 6.744 -11.190 -1.822 1.00 88.69 111 VAL A O 1
ATOM 857 N N . THR A 1 112 ? 7.494 -9.183 -2.524 1.00 85.25 112 THR A N 1
ATOM 858 C CA . THR A 1 112 ? 6.765 -8.389 -1.537 1.00 85.25 112 THR A CA 1
ATOM 859 C C . THR A 1 112 ? 6.034 -7.240 -2.217 1.00 85.25 112 THR A C 1
ATOM 861 O O . THR A 1 112 ? 6.393 -6.818 -3.320 1.00 85.25 112 THR A O 1
ATOM 864 N N . ARG A 1 113 ? 4.989 -6.753 -1.560 1.00 78.75 113 ARG A N 1
ATOM 865 C CA . ARG A 1 113 ? 4.165 -5.623 -1.982 1.00 78.75 113 ARG A CA 1
ATOM 866 C C . ARG A 1 113 ? 3.825 -4.761 -0.780 1.00 78.75 113 ARG A C 1
ATOM 868 O O . ARG A 1 113 ? 3.805 -5.343 0.331 1.00 78.75 113 ARG A O 1
#

Secondary structure (DSSP, 8-state):
--STT-----HHHHHHHHHHHHHTT-S---------S-EEE--EEE-SSS-EEEPPPEEE---BTTBPPPTTTS-GGGSEEEPPTTT--HHHHHHHHHHHHHHHHTT--S-B-

pLDDT: mean 89.82, std 6.02, range [60.62, 95.94]

Organism: Tuber borchii (NCBI:txid42251)

Foldseek 3Di:
DACVLPADADDDVSVVVSCVVVVVPDVDDDDDDQDDDWDWDWKWADPVPQFTDTDFIWTFADADNSGGPDCVVPPRVVGTDGDDPVNDDPVSVVVRVVVRVVCSVVSPDGIDD